Protein AF-A0A937WBX0-F1 (afdb_monomer_lite)

Structure (mmCIF, N/CA/C/O backbone):
data_AF-A0A937WBX0-F1
#
_entry.id   AF-A0A937WBX0-F1
#
loop_
_atom_site.group_PDB
_atom_site.id
_atom_site.type_symbol
_atom_site.label_atom_id
_atom_site.label_alt_id
_atom_site.label_comp_id
_atom_site.label_asym_id
_atom_site.label_entity_id
_atom_site.label_seq_id
_atom_site.pdbx_PDB_ins_code
_atom_site.Cartn_x
_atom_site.Cartn_y
_atom_site.Cartn_z
_atom_site.occupancy
_atom_site.B_iso_or_equiv
_atom_site.auth_seq_id
_atom_site.auth_comp_id
_atom_site.auth_asym_id
_atom_site.auth_atom_id
_atom_site.pdbx_PDB_model_num
ATOM 1 N N . MET A 1 1 ? 12.662 8.049 -14.387 1.00 54.25 1 MET A N 1
ATOM 2 C CA . MET A 1 1 ? 12.822 6.605 -14.133 1.00 54.25 1 MET A CA 1
ATOM 3 C C . MET A 1 1 ? 12.201 6.316 -12.774 1.00 54.25 1 MET A C 1
ATOM 5 O O . MET A 1 1 ? 12.681 6.870 -11.793 1.00 54.25 1 MET A O 1
ATOM 9 N N . HIS A 1 2 ? 11.090 5.575 -12.729 1.00 62.19 2 HIS A N 1
ATOM 10 C CA . HIS A 1 2 ? 10.506 5.083 -11.471 1.00 62.19 2 HIS A CA 1
ATOM 11 C C . HIS A 1 2 ? 11.378 3.940 -10.965 1.00 62.19 2 HIS A C 1
ATOM 13 O O . HIS A 1 2 ? 11.862 3.155 -11.780 1.00 62.19 2 HIS A O 1
ATOM 19 N N . LYS A 1 3 ? 11.654 3.901 -9.662 1.00 85.38 3 LYS A N 1
ATOM 20 C CA . LYS A 1 3 ? 12.625 2.951 -9.100 1.00 85.38 3 LYS A CA 1
ATOM 21 C C . LYS A 1 3 ? 11.980 1.667 -8.603 1.00 85.38 3 LYS A C 1
ATOM 23 O O . LYS A 1 3 ? 12.648 0.642 -8.617 1.00 85.38 3 LYS A O 1
ATOM 28 N N . ILE A 1 4 ? 10.717 1.723 -8.181 1.00 94.12 4 ILE A N 1
ATOM 29 C CA . ILE A 1 4 ? 9.977 0.534 -7.754 1.00 94.12 4 ILE A CA 1
ATOM 30 C C . ILE A 1 4 ? 8.954 0.140 -8.814 1.00 94.12 4 ILE A C 1
ATOM 32 O O . ILE A 1 4 ? 8.221 0.984 -9.340 1.00 94.12 4 ILE A O 1
ATOM 36 N N . ASP A 1 5 ? 8.919 -1.149 -9.125 1.00 95.69 5 ASP A N 1
ATOM 37 C CA . ASP A 1 5 ? 7.897 -1.737 -9.979 1.00 95.69 5 ASP A CA 1
ATOM 38 C C . ASP A 1 5 ? 6.593 -1.994 -9.207 1.00 95.69 5 ASP A C 1
ATOM 40 O O . ASP A 1 5 ? 6.497 -1.783 -7.993 1.00 95.69 5 ASP A O 1
ATOM 44 N N . ALA A 1 6 ? 5.567 -2.414 -9.946 1.00 95.75 6 ALA A N 1
ATOM 45 C CA . ALA A 1 6 ? 4.221 -2.609 -9.425 1.00 95.75 6 ALA A CA 1
ATOM 46 C C . ALA A 1 6 ? 4.177 -3.698 -8.339 1.00 95.75 6 ALA A C 1
ATOM 48 O O . ALA A 1 6 ? 3.555 -3.501 -7.298 1.00 95.75 6 ALA A O 1
ATOM 49 N N . ASN A 1 7 ? 4.896 -4.805 -8.552 1.00 96.06 7 ASN A N 1
ATOM 50 C CA . ASN A 1 7 ? 4.944 -5.943 -7.631 1.00 96.06 7 ASN A CA 1
ATOM 51 C C . ASN A 1 7 ? 5.625 -5.562 -6.311 1.00 96.06 7 ASN A C 1
ATOM 53 O O . ASN A 1 7 ? 5.142 -5.889 -5.230 1.00 96.06 7 ASN A O 1
ATOM 57 N N . THR A 1 8 ? 6.731 -4.822 -6.389 1.00 96.62 8 THR A N 1
ATOM 58 C CA . THR A 1 8 ? 7.442 -4.313 -5.213 1.00 96.62 8 THR A CA 1
ATOM 59 C C . THR A 1 8 ? 6.554 -3.356 -4.422 1.00 96.62 8 THR A C 1
ATOM 61 O O . THR A 1 8 ? 6.489 -3.444 -3.197 1.00 96.62 8 THR A O 1
ATOM 64 N N . ALA A 1 9 ? 5.836 -2.462 -5.107 1.00 96.88 9 ALA A N 1
ATOM 65 C CA . ALA A 1 9 ? 4.908 -1.543 -4.458 1.00 96.88 9 ALA A CA 1
ATOM 66 C C . ALA A 1 9 ? 3.738 -2.264 -3.774 1.00 96.88 9 ALA A C 1
ATOM 68 O O . ALA A 1 9 ? 3.370 -1.880 -2.665 1.00 96.88 9 ALA A O 1
ATOM 69 N N . GLN A 1 10 ? 3.204 -3.316 -4.399 1.00 96.69 10 GLN A N 1
ATOM 70 C CA . GLN A 1 10 ? 2.142 -4.143 -3.828 1.00 96.69 10 GLN A CA 1
ATOM 71 C C . GLN A 1 10 ? 2.615 -4.879 -2.568 1.00 96.69 10 GLN A C 1
ATOM 73 O O . GLN A 1 10 ? 1.980 -4.775 -1.525 1.00 96.69 10 GLN A O 1
ATOM 78 N N . ASN A 1 11 ? 3.800 -5.495 -2.602 1.00 96.44 11 ASN A N 1
ATOM 79 C CA . ASN A 1 11 ? 4.377 -6.163 -1.431 1.00 96.44 11 ASN A CA 1
ATOM 80 C C . ASN A 1 11 ? 4.618 -5.202 -0.254 1.00 96.44 11 ASN A C 1
ATOM 82 O O . ASN A 1 11 ? 4.344 -5.546 0.898 1.00 96.44 11 ASN A O 1
ATOM 86 N N . ILE A 1 12 ? 5.122 -3.992 -0.528 1.00 96.94 12 ILE A N 1
ATOM 87 C CA . ILE A 1 12 ? 5.290 -2.939 0.488 1.00 96.94 12 ILE A CA 1
ATOM 88 C C . ILE A 1 12 ? 3.937 -2.588 1.111 1.00 96.94 12 ILE A C 1
ATOM 90 O O . ILE A 1 12 ? 3.812 -2.490 2.333 1.00 96.94 12 ILE A O 1
ATOM 94 N N . ALA A 1 13 ? 2.930 -2.399 0.265 1.00 96.31 13 ALA A N 1
ATOM 95 C CA . ALA A 1 13 ? 1.590 -2.036 0.673 1.00 96.31 13 ALA A CA 1
ATOM 96 C C . ALA A 1 13 ? 0.900 -3.122 1.514 1.00 96.31 13 ALA A C 1
ATOM 98 O O . ALA A 1 13 ? 0.377 -2.812 2.583 1.00 96.31 13 ALA A O 1
ATOM 99 N N . ASP A 1 14 ? 0.946 -4.382 1.082 1.00 94.75 14 ASP A N 1
ATOM 100 C CA . ASP A 1 14 ? 0.378 -5.513 1.824 1.00 94.75 14 ASP A CA 1
ATOM 101 C C . ASP A 1 14 ? 1.064 -5.692 3.181 1.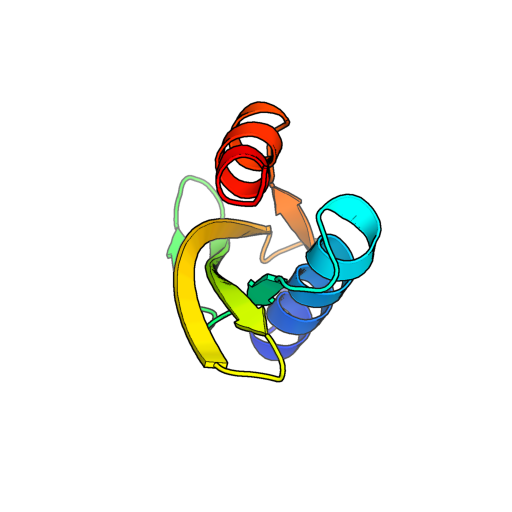00 94.75 14 ASP A C 1
ATOM 103 O O . ASP A 1 14 ? 0.397 -5.856 4.203 1.00 94.75 14 ASP A O 1
ATOM 107 N N . THR A 1 15 ? 2.396 -5.569 3.218 1.00 94.69 15 THR A N 1
ATOM 108 C CA . THR A 1 15 ? 3.169 -5.635 4.468 1.00 94.69 15 THR A CA 1
ATOM 109 C C . THR A 1 15 ? 2.761 -4.521 5.432 1.00 94.69 15 THR A C 1
ATOM 111 O O . THR A 1 15 ? 2.585 -4.761 6.626 1.00 94.69 15 THR A O 1
ATOM 114 N N . PHE A 1 16 ? 2.581 -3.298 4.926 1.00 94.50 16 PHE A N 1
ATOM 115 C CA . PHE A 1 16 ? 2.112 -2.175 5.732 1.00 94.50 16 PHE A CA 1
ATOM 116 C C . PHE A 1 16 ? 0.704 -2.422 6.286 1.00 94.50 16 PHE A C 1
ATOM 118 O O . PHE A 1 16 ? 0.484 -2.232 7.479 1.00 94.50 16 PHE A O 1
ATOM 125 N N . LEU A 1 17 ? -0.242 -2.876 5.457 1.00 92.69 17 LEU A N 1
ATOM 126 C CA . LEU A 1 17 ? -1.607 -3.163 5.907 1.00 92.69 17 LEU A CA 1
ATOM 127 C C . LEU A 1 17 ? -1.624 -4.239 6.999 1.00 92.69 17 LEU A C 1
ATOM 129 O O . LEU A 1 17 ? -2.260 -4.033 8.034 1.00 92.69 17 LEU A O 1
ATOM 133 N N . ALA A 1 18 ? -0.883 -5.332 6.804 1.00 90.25 18 ALA A N 1
ATOM 134 C CA . ALA A 1 18 ? -0.812 -6.436 7.754 1.00 90.25 18 ALA A CA 1
ATOM 135 C C . ALA A 1 18 ? -0.210 -6.025 9.109 1.00 90.25 18 ALA A C 1
ATOM 137 O O . ALA A 1 18 ? -0.725 -6.437 10.149 1.00 90.25 18 ALA A O 1
ATOM 138 N N . ASN A 1 19 ? 0.846 -5.204 9.103 1.00 89.25 19 ASN A N 1
ATOM 139 C CA . ASN A 1 19 ? 1.559 -4.807 10.321 1.00 89.25 19 ASN A CA 1
ATOM 140 C C . ASN A 1 19 ? 0.904 -3.625 11.047 1.00 89.25 19 ASN A C 1
ATOM 142 O O . ASN A 1 19 ? 0.887 -3.590 12.275 1.00 89.25 19 ASN A O 1
ATOM 146 N N . GLU A 1 20 ? 0.376 -2.652 10.302 1.00 86.19 20 GLU A N 1
ATOM 147 C CA . GLU A 1 20 ? 0.002 -1.347 10.855 1.00 86.19 20 GLU A CA 1
ATOM 148 C C . GLU A 1 20 ? -1.506 -1.103 10.901 1.00 86.19 20 GLU A C 1
ATOM 150 O O . GLU A 1 20 ? -1.940 -0.178 11.591 1.00 86.19 20 GLU A O 1
ATOM 155 N N . VAL A 1 21 ? -2.326 -1.864 10.167 1.00 83.75 21 VAL A N 1
ATOM 156 C CA . VAL A 1 21 ? -3.766 -1.576 10.032 1.00 83.75 21 VAL A CA 1
ATOM 157 C C . VAL A 1 21 ? -4.633 -2.759 10.455 1.00 83.75 21 VAL A C 1
ATOM 159 O O . VAL A 1 21 ? -5.474 -2.598 11.338 1.00 83.75 21 VAL A O 1
ATOM 162 N N . GLY A 1 22 ? -4.441 -3.932 9.855 1.00 82.88 22 GLY A N 1
ATOM 163 C CA . GLY A 1 22 ? -5.199 -5.137 10.173 1.00 82.88 22 GLY A CA 1
ATOM 164 C C . GLY A 1 22 ? -4.953 -6.278 9.186 1.00 82.88 22 GLY A C 1
ATOM 165 O O . GLY A 1 22 ? -4.832 -6.068 7.983 1.00 82.88 22 GLY A O 1
ATOM 166 N N . ASN A 1 23 ? -4.949 -7.508 9.695 1.00 80.38 23 ASN A N 1
ATOM 167 C CA . ASN A 1 23 ? -4.640 -8.731 8.942 1.00 80.38 23 ASN A CA 1
ATOM 168 C C . ASN A 1 23 ? -5.754 -9.216 7.990 1.00 80.38 23 ASN A C 1
ATOM 170 O O . ASN A 1 23 ? -5.563 -10.203 7.286 1.00 80.38 23 ASN A O 1
ATOM 174 N N . LEU A 1 24 ? -6.913 -8.554 7.980 1.00 85.75 24 LEU A N 1
ATOM 175 C CA . LEU A 1 24 ? -8.022 -8.830 7.054 1.00 85.75 24 LEU A CA 1
ATOM 176 C C . LEU A 1 24 ? -7.979 -7.949 5.794 1.00 85.75 24 LEU A C 1
ATOM 178 O O . LEU A 1 24 ? -8.890 -7.996 4.965 1.00 85.75 24 LEU A O 1
ATOM 182 N N . LEU A 1 25 ? -6.949 -7.113 5.674 1.00 90.75 25 LEU A N 1
ATOM 183 C CA . LEU A 1 25 ? -6.785 -6.163 4.586 1.00 90.75 25 LEU A CA 1
ATOM 184 C C . LEU A 1 25 ? -5.704 -6.632 3.621 1.00 90.75 25 LEU A C 1
ATOM 186 O O . LEU A 1 25 ? -4.656 -7.119 4.035 1.00 90.75 25 LEU A O 1
ATOM 190 N N . MET A 1 26 ? -5.957 -6.426 2.336 1.00 92.38 26 MET A N 1
ATOM 191 C CA . MET A 1 26 ? -5.010 -6.677 1.253 1.00 92.38 26 MET A CA 1
ATOM 192 C C . MET A 1 26 ? -5.140 -5.587 0.196 1.00 92.38 26 MET A C 1
ATOM 194 O O . MET A 1 26 ? -6.147 -4.878 0.141 1.00 92.38 26 MET A O 1
ATOM 198 N N . THR A 1 27 ? -4.143 -5.444 -0.662 1.00 95.38 27 THR A N 1
ATOM 199 C CA . THR A 1 27 ? -4.221 -4.540 -1.805 1.00 95.38 27 THR A CA 1
ATOM 200 C C . THR A 1 27 ? -4.764 -5.218 -3.052 1.00 95.38 27 THR A C 1
ATOM 202 O O . THR A 1 27 ? -4.447 -6.364 -3.361 1.00 95.38 27 THR A O 1
ATOM 205 N N . GLY A 1 28 ? -5.590 -4.487 -3.800 1.00 94.94 28 GLY A N 1
ATOM 206 C CA . GLY A 1 28 ? -5.908 -4.840 -5.180 1.00 94.94 28 GLY A CA 1
ATOM 207 C C . GLY A 1 28 ? -4.843 -4.341 -6.156 1.00 94.94 28 GLY A C 1
ATOM 208 O O . GLY A 1 28 ? -3.756 -3.921 -5.763 1.00 94.94 28 GLY A O 1
ATOM 209 N N . GLU A 1 29 ? -5.166 -4.368 -7.449 1.00 95.19 29 GLU A N 1
ATOM 210 C CA . GLU A 1 29 ? -4.171 -4.143 -8.499 1.00 95.19 29 GLU A CA 1
ATOM 211 C C . GLU A 1 29 ? -3.500 -2.754 -8.435 1.00 95.19 29 GLU A C 1
ATOM 213 O O . GLU A 1 29 ? -4.190 -1.725 -8.386 1.00 95.19 29 GLU A O 1
ATOM 218 N N . PRO A 1 30 ? -2.157 -2.699 -8.505 1.00 96.75 30 PRO A N 1
ATOM 219 C CA . PRO A 1 30 ? -1.410 -1.451 -8.524 1.00 96.75 30 PRO A CA 1
ATOM 220 C C . PRO A 1 30 ? -1.575 -0.700 -9.847 1.00 96.75 30 PRO A C 1
ATOM 222 O O . PRO A 1 30 ? -1.271 -1.201 -10.929 1.00 96.75 30 PRO A O 1
ATOM 225 N N . LYS A 1 31 ? -1.984 0.569 -9.756 1.00 96.88 31 LYS A N 1
ATOM 226 C CA . LYS A 1 31 ? -2.069 1.495 -10.894 1.00 96.88 31 LYS A CA 1
ATOM 227 C C . LYS A 1 31 ? -1.119 2.666 -10.700 1.00 96.88 31 LYS A C 1
ATOM 229 O O . LYS A 1 31 ? -1.165 3.345 -9.674 1.00 96.88 31 LYS A O 1
ATOM 234 N N . LEU A 1 32 ? -0.273 2.933 -11.693 1.00 95.94 32 LEU A N 1
ATOM 235 C CA . LEU A 1 32 ? 0.630 4.080 -11.652 1.00 95.94 32 LEU A CA 1
ATOM 236 C C . LEU A 1 32 ? -0.156 5.370 -11.926 1.00 95.94 32 LEU A C 1
ATOM 238 O O . LEU A 1 32 ? -0.763 5.525 -12.984 1.00 95.94 32 LEU A O 1
ATOM 242 N N . THR A 1 33 ? -0.131 6.309 -10.984 1.00 95.19 33 THR A N 1
ATOM 243 C CA . THR A 1 33 ? -0.788 7.616 -11.101 1.00 95.19 33 THR A CA 1
ATOM 244 C C . THR A 1 33 ? 0.213 8.751 -10.900 1.00 95.19 33 THR A C 1
ATOM 246 O O . THR A 1 33 ? 1.240 8.590 -10.239 1.00 95.19 33 THR A O 1
ATOM 249 N N . LYS A 1 34 ? -0.071 9.920 -11.489 1.00 93.25 34 LYS A N 1
ATOM 250 C CA . LYS A 1 34 ? 0.756 11.128 -11.362 1.00 93.25 34 LYS A CA 1
ATOM 251 C C . LYS A 1 34 ? -0.023 12.214 -10.622 1.00 93.25 34 LYS A C 1
ATOM 253 O O . LYS A 1 34 ? -1.012 12.724 -11.140 1.00 93.25 34 LYS A O 1
ATOM 258 N N . LYS A 1 35 ? 0.438 12.583 -9.425 1.00 83.69 35 LYS A N 1
ATOM 259 C CA . LYS A 1 35 ? -0.129 13.641 -8.568 1.00 83.69 35 LYS A CA 1
ATOM 260 C C . LYS A 1 35 ? 1.003 14.483 -7.973 1.00 83.69 35 LYS A C 1
ATOM 262 O O . LYS A 1 35 ? 1.357 14.330 -6.811 1.00 83.69 35 LYS A O 1
ATOM 267 N N . GLY A 1 36 ? 1.653 15.306 -8.795 1.00 87.00 36 GLY A N 1
ATOM 268 C CA . GLY A 1 36 ? 2.891 16.014 -8.422 1.00 87.00 36 GLY A CA 1
ATOM 269 C C . GLY A 1 36 ? 4.126 15.100 -8.402 1.00 87.00 36 GLY A C 1
ATOM 270 O O . GLY A 1 36 ? 5.129 15.429 -9.027 1.00 87.00 36 GLY A O 1
ATOM 271 N N . ASN A 1 37 ? 4.015 13.914 -7.799 1.00 90.56 37 ASN A N 1
ATOM 272 C CA . ASN A 1 37 ? 4.949 12.794 -7.934 1.00 90.56 37 ASN A CA 1
ATOM 273 C C . ASN A 1 37 ? 4.233 11.557 -8.526 1.00 90.56 37 ASN A C 1
ATOM 275 O O . ASN A 1 37 ? 3.014 11.567 -8.726 1.00 90.56 37 ASN A O 1
ATOM 279 N N . PHE A 1 38 ? 4.989 10.513 -8.861 1.00 95.00 38 PHE A N 1
ATOM 280 C CA . PHE A 1 38 ? 4.459 9.232 -9.314 1.00 95.00 38 PHE A CA 1
ATOM 281 C C . PHE A 1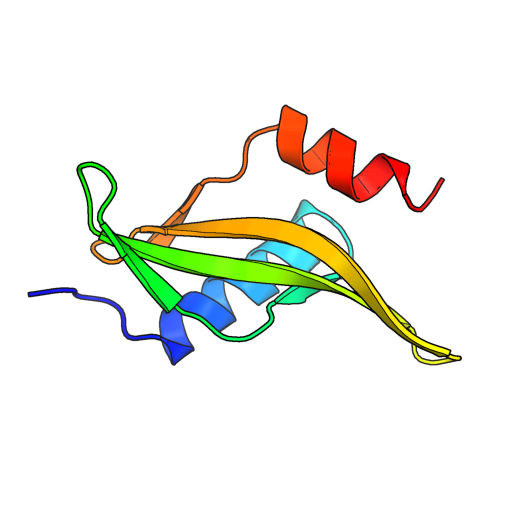 38 ? 4.187 8.305 -8.135 1.00 95.00 38 PHE A C 1
ATOM 283 O O . PHE A 1 38 ? 5.040 8.128 -7.265 1.00 95.00 38 PHE A O 1
ATOM 290 N N . TYR A 1 39 ? 3.007 7.693 -8.144 1.00 96.19 39 TYR A N 1
ATOM 291 C CA . TYR A 1 39 ? 2.530 6.825 -7.078 1.00 96.19 39 TYR A CA 1
ATOM 292 C C . TYR A 1 39 ? 1.934 5.548 -7.643 1.00 96.19 39 TYR A C 1
ATOM 294 O O . TYR A 1 39 ? 1.122 5.589 -8.566 1.00 96.19 39 TYR A O 1
ATOM 302 N N . TRP A 1 40 ? 2.257 4.424 -7.021 1.00 97.31 40 TRP A N 1
ATOM 303 C CA . TRP A 1 40 ? 1.453 3.219 -7.131 1.00 97.31 40 TRP A CA 1
ATOM 304 C C . TRP A 1 40 ? 0.223 3.384 -6.249 1.00 97.31 40 TRP A C 1
ATOM 306 O O . TRP A 1 40 ? 0.323 3.604 -5.046 1.00 97.31 40 TRP A O 1
ATOM 316 N N . THR A 1 41 ? -0.943 3.374 -6.879 1.00 96.69 41 THR A N 1
ATOM 317 C CA . THR A 1 41 ? -2.245 3.538 -6.237 1.00 96.69 41 THR A CA 1
ATOM 318 C C . THR A 1 41 ? -2.959 2.204 -6.254 1.00 96.69 41 THR A C 1
ATOM 320 O O . THR A 1 41 ? -3.133 1.631 -7.328 1.00 96.69 41 THR A O 1
ATOM 323 N N . MET A 1 42 ? -3.355 1.723 -5.082 1.00 96.62 42 MET A N 1
ATOM 324 C CA . MET A 1 42 ? -3.979 0.414 -4.906 1.00 96.62 42 MET A CA 1
ATOM 325 C C . MET A 1 42 ? -5.262 0.562 -4.090 1.00 96.62 42 MET A C 1
ATOM 327 O O . MET A 1 42 ? -5.241 1.259 -3.072 1.00 96.62 42 MET A O 1
ATOM 331 N N . PRO A 1 43 ? -6.375 -0.066 -4.497 1.00 96.12 43 PRO A N 1
ATOM 332 C CA . PRO A 1 43 ? -7.536 -0.175 -3.627 1.00 96.12 43 PRO A CA 1
ATOM 333 C C . PRO A 1 43 ? -7.190 -1.073 -2.432 1.00 96.12 43 PRO A C 1
ATOM 335 O O . PRO A 1 43 ? -6.485 -2.072 -2.577 1.00 96.12 43 PRO A O 1
ATOM 338 N N . ILE A 1 44 ? -7.682 -0.714 -1.251 1.00 94.81 44 ILE A N 1
ATOM 339 C CA . ILE A 1 44 ? -7.614 -1.538 -0.045 1.00 94.81 44 ILE A CA 1
ATOM 340 C C . ILE A 1 44 ? -8.861 -2.406 -0.039 1.00 94.81 44 ILE A C 1
ATOM 342 O O . ILE A 1 44 ? -9.986 -1.902 -0.020 1.00 94.81 44 ILE A O 1
ATOM 346 N N . LEU A 1 45 ? -8.647 -3.709 -0.054 1.00 93.88 45 LEU A N 1
ATOM 347 C CA . LEU A 1 45 ? -9.671 -4.730 -0.103 1.00 93.88 45 LEU A CA 1
ATOM 348 C C . LEU A 1 45 ? -9.811 -5.373 1.273 1.00 93.88 45 LEU A C 1
ATOM 350 O O . LEU A 1 45 ? -8.823 -5.769 1.890 1.00 93.88 45 LEU A O 1
ATOM 354 N N . LEU A 1 46 ? -11.049 -5.500 1.733 1.00 91.06 46 LEU A N 1
ATOM 355 C CA . LEU A 1 46 ? -11.394 -6.293 2.901 1.00 91.06 46 LEU A CA 1
ATOM 356 C C . LEU A 1 46 ? -11.760 -7.701 2.454 1.00 91.06 46 LEU A C 1
ATOM 358 O O . LEU A 1 46 ? -12.647 -7.874 1.617 1.00 91.06 46 LEU A O 1
ATOM 362 N N . GLY A 1 47 ? -11.168 -8.708 3.085 1.00 87.50 47 GLY A N 1
ATOM 363 C CA . GLY A 1 47 ? -11.628 -10.080 2.944 1.00 87.50 47 GLY A CA 1
ATOM 364 C C . GLY A 1 47 ? -11.443 -10.894 4.213 1.00 87.50 47 GLY A C 1
ATOM 365 O O . GLY A 1 47 ? -10.701 -10.524 5.117 1.00 87.50 47 GLY A O 1
ATOM 366 N N . ASN A 1 48 ? -12.135 -12.026 4.293 1.00 82.12 48 ASN A N 1
ATOM 367 C CA . ASN A 1 48 ? -11.886 -13.017 5.333 1.00 82.12 48 ASN A CA 1
ATOM 368 C C . ASN A 1 48 ? -12.030 -14.439 4.781 1.00 82.12 48 ASN A C 1
ATOM 370 O O . ASN A 1 48 ? -12.612 -14.661 3.720 1.00 82.12 48 ASN A O 1
ATOM 374 N N . ALA A 1 49 ? -11.523 -15.421 5.526 1.00 79.00 49 ALA A N 1
ATOM 375 C CA . ALA A 1 49 ? -11.543 -16.822 5.106 1.00 79.00 49 ALA A CA 1
ATOM 376 C C . ALA A 1 49 ? -12.961 -17.407 4.954 1.00 79.00 49 ALA A C 1
ATOM 378 O O . ALA A 1 49 ? -13.139 -18.408 4.268 1.00 79.00 49 ALA A O 1
ATOM 379 N N . ARG A 1 50 ? -13.972 -16.805 5.594 1.00 82.69 50 ARG A N 1
ATOM 380 C CA . ARG A 1 50 ? -15.352 -17.306 5.585 1.00 82.69 50 ARG A CA 1
ATOM 381 C C . ARG A 1 50 ? -16.129 -16.865 4.345 1.00 82.69 50 ARG A C 1
ATOM 383 O O . ARG A 1 50 ? -16.900 -17.650 3.808 1.00 82.69 50 ARG A O 1
ATOM 390 N N . SER A 1 51 ? -15.953 -15.615 3.935 1.00 80.44 51 SER A N 1
ATOM 391 C CA . SER A 1 51 ? -16.775 -14.948 2.922 1.00 80.44 51 SER A CA 1
ATOM 392 C C . SER A 1 51 ? -15.982 -14.529 1.683 1.00 80.44 51 SER A C 1
ATOM 394 O O . SER A 1 51 ? -16.575 -14.050 0.722 1.00 80.44 51 SER A O 1
ATOM 396 N N . GLY A 1 52 ? -14.656 -14.697 1.686 1.00 84.88 52 GLY A N 1
ATOM 397 C CA . GLY A 1 52 ? -13.790 -14.212 0.618 1.00 84.88 52 GLY A CA 1
ATOM 398 C C . GLY A 1 52 ? -13.688 -12.687 0.630 1.00 84.88 52 GLY A C 1
ATOM 399 O O . GLY A 1 52 ? -13.600 -12.073 1.695 1.00 84.88 52 GLY A O 1
ATOM 400 N N . LEU A 1 53 ? -13.677 -12.079 -0.557 1.00 88.31 53 LEU A N 1
ATOM 401 C CA . LEU A 1 53 ? -13.640 -10.628 -0.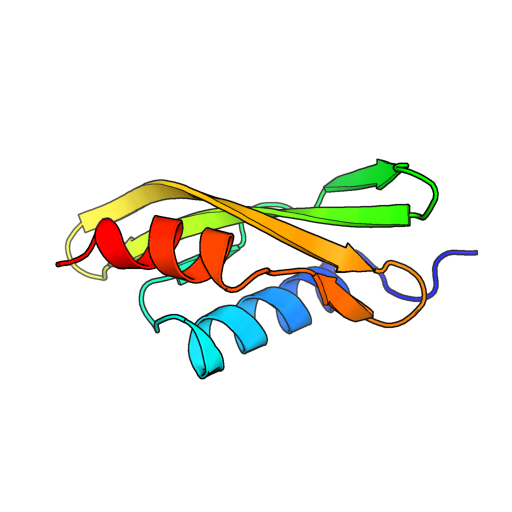729 1.00 88.31 53 LEU A CA 1
ATOM 402 C C . LEU A 1 53 ? -14.985 -10.006 -0.320 1.00 88.31 53 LEU A C 1
ATOM 404 O O . LEU A 1 53 ? -16.021 -10.320 -0.899 1.00 88.31 53 LEU A O 1
ATOM 408 N N . LEU A 1 54 ? -14.953 -9.098 0.653 1.00 87.31 54 LEU A N 1
ATOM 409 C CA . LEU A 1 54 ? -16.123 -8.371 1.150 1.00 87.31 54 LEU A CA 1
ATOM 410 C C . LEU A 1 54 ? -16.315 -7.017 0.454 1.00 87.31 54 LEU A C 1
ATOM 412 O O . LEU A 1 54 ? -17.445 -6.549 0.346 1.00 87.31 54 LEU A O 1
ATOM 416 N N . GLY A 1 55 ? -15.236 -6.393 -0.029 1.00 90.38 55 GLY A N 1
ATOM 417 C CA . GLY A 1 55 ? -15.316 -5.162 -0.818 1.00 90.38 55 GLY A CA 1
ATOM 418 C C . GLY A 1 55 ? -14.092 -4.257 -0.702 1.00 90.38 55 GLY A C 1
ATOM 419 O O . GLY A 1 55 ? -13.130 -4.564 0.000 1.00 90.38 55 GLY A O 1
ATOM 420 N N . GLU A 1 56 ? -14.147 -3.125 -1.401 1.00 93.62 56 GLU A N 1
ATOM 421 C CA . GLU A 1 56 ? -13.159 -2.048 -1.310 1.00 93.62 56 GLU A CA 1
ATOM 422 C C . GLU A 1 56 ? -13.505 -1.108 -0.148 1.00 93.62 56 GLU A C 1
ATOM 424 O O . GLU A 1 56 ? -14.635 -0.634 -0.028 1.00 93.62 56 GLU A O 1
ATOM 429 N N . VAL A 1 57 ? -12.521 -0.825 0.703 1.00 91.75 57 VAL A N 1
ATOM 430 C CA . VAL A 1 57 ? -12.690 -0.022 1.926 1.00 91.75 57 VAL A CA 1
ATOM 431 C C . VAL A 1 57 ? -11.862 1.264 1.925 1.00 91.75 57 VAL A C 1
ATOM 433 O O . VAL A 1 57 ? -12.059 2.143 2.767 1.00 91.75 57 VAL A O 1
ATOM 436 N N . GLY A 1 58 ? -10.947 1.416 0.968 1.00 92.00 58 GLY A N 1
ATOM 437 C CA . GLY A 1 58 ? -10.089 2.587 0.871 1.00 92.00 58 GLY A CA 1
ATOM 438 C C . GLY A 1 58 ? -9.102 2.507 -0.282 1.00 92.00 58 GLY A C 1
ATOM 439 O O . GLY A 1 58 ? -9.170 1.613 -1.116 1.00 92.00 58 GLY A O 1
ATOM 440 N N . ILE A 1 59 ? -8.168 3.453 -0.308 1.00 93.75 59 ILE A N 1
ATOM 441 C CA . ILE A 1 59 ? -7.082 3.518 -1.284 1.00 93.75 59 ILE A CA 1
ATOM 442 C C . ILE A 1 59 ? -5.780 3.722 -0.513 1.00 93.75 59 ILE A C 1
ATOM 444 O O . ILE A 1 59 ? -5.748 4.450 0.478 1.00 93.75 59 ILE A O 1
ATOM 448 N N . LEU A 1 60 ? -4.716 3.084 -0.987 1.00 94.56 60 LEU A N 1
ATOM 449 C CA . LEU A 1 60 ? -3.361 3.227 -0.487 1.00 94.56 60 LEU A CA 1
ATOM 450 C C . LEU A 1 60 ? -2.449 3.747 -1.598 1.00 94.56 60 LEU A C 1
ATOM 452 O O . LEU A 1 60 ? -2.5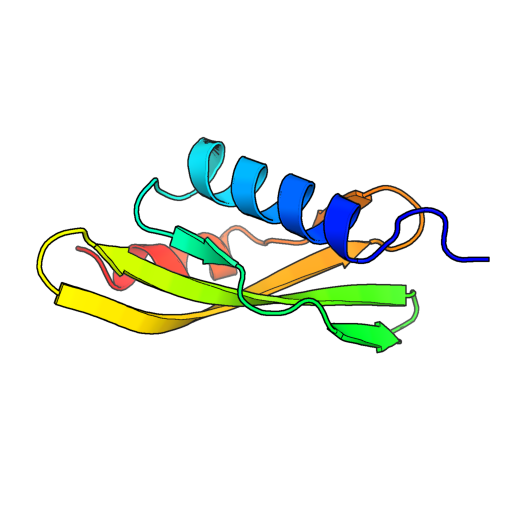71 3.358 -2.764 1.00 94.56 60 LEU A O 1
ATOM 456 N N . HIS A 1 61 ? -1.510 4.611 -1.225 1.00 96.44 61 HIS A N 1
ATOM 457 C CA . HIS A 1 61 ? -0.521 5.164 -2.139 1.00 96.44 61 HIS A CA 1
ATOM 458 C C . HIS A 1 61 ? 0.893 4.773 -1.705 1.00 96.44 61 HIS A C 1
ATOM 460 O O . HIS A 1 61 ? 1.250 4.913 -0.537 1.00 96.44 61 HIS A O 1
ATOM 466 N N . VAL A 1 62 ? 1.716 4.338 -2.657 1.00 96.62 62 VAL A N 1
ATOM 467 C CA . VAL A 1 62 ? 3.147 4.074 -2.462 1.00 96.62 62 VAL A CA 1
ATOM 468 C C . VAL A 1 62 ? 3.942 4.921 -3.448 1.00 96.62 62 VAL A C 1
ATOM 470 O O . VAL A 1 62 ? 3.684 4.899 -4.650 1.00 96.62 62 VAL A O 1
ATOM 473 N N . ASP A 1 63 ? 4.897 5.702 -2.953 1.00 95.62 63 ASP A N 1
ATOM 474 C CA . ASP A 1 63 ? 5.748 6.566 -3.776 1.00 95.62 63 ASP A CA 1
ATOM 475 C C . ASP A 1 63 ? 6.645 5.738 -4.708 1.00 95.62 63 ASP A C 1
ATOM 477 O O . ASP A 1 63 ? 7.482 4.953 -4.255 1.00 95.62 63 ASP A O 1
ATOM 481 N N . ALA A 1 64 ? 6.504 5.944 -6.021 1.00 96.06 64 ALA A N 1
ATOM 482 C CA . ALA A 1 64 ? 7.178 5.154 -7.053 1.00 96.06 64 ALA A CA 1
ATOM 483 C C . ALA A 1 64 ? 8.707 5.373 -7.123 1.00 96.06 64 ALA A C 1
ATOM 485 O O . ALA A 1 64 ? 9.406 4.690 -7.880 1.00 96.06 64 ALA A O 1
ATOM 486 N N . ASN A 1 65 ? 9.253 6.324 -6.357 1.00 94.19 65 ASN A N 1
ATOM 487 C CA . ASN A 1 65 ? 10.688 6.602 -6.316 1.00 94.19 65 ASN A CA 1
ATOM 488 C C . ASN A 1 65 ? 11.384 6.014 -5.086 1.00 94.19 65 ASN A C 1
ATOM 490 O O . ASN A 1 65 ? 12.582 5.737 -5.161 1.00 94.19 65 ASN A O 1
ATOM 494 N N . ASN A 1 66 ? 10.682 5.879 -3.957 1.00 93.75 66 ASN A N 1
ATOM 495 C CA . ASN A 1 66 ? 11.305 5.536 -2.673 1.00 93.75 66 ASN A CA 1
ATOM 496 C C . ASN A 1 66 ? 10.535 4.502 -1.833 1.00 93.75 66 ASN A C 1
ATOM 498 O O . ASN A 1 66 ? 11.027 4.130 -0.772 1.00 93.75 66 ASN A O 1
ATOM 502 N N . GLY A 1 67 ? 9.358 4.045 -2.270 1.00 94.56 67 GLY A N 1
ATOM 503 C CA . GLY A 1 67 ? 8.580 3.031 -1.554 1.00 94.56 67 GLY A CA 1
ATOM 504 C C . GLY A 1 67 ? 7.887 3.523 -0.288 1.00 94.56 67 GLY A C 1
ATOM 505 O O . GLY A 1 67 ? 7.340 2.712 0.451 1.00 94.56 67 GLY A O 1
ATOM 506 N N . ARG A 1 68 ? 7.875 4.831 -0.007 1.00 95.12 68 ARG A N 1
ATOM 507 C CA . ARG A 1 68 ? 7.149 5.362 1.150 1.00 95.12 68 ARG A CA 1
ATOM 508 C C . ARG A 1 68 ? 5.650 5.187 0.957 1.00 95.12 68 ARG A C 1
ATOM 510 O O . ARG A 1 68 ? 5.093 5.616 -0.054 1.00 95.12 68 ARG A O 1
ATOM 517 N N . VAL A 1 69 ? 5.013 4.604 1.965 1.00 95.12 69 VAL A N 1
ATOM 518 C CA . VAL A 1 69 ? 3.560 4.505 2.053 1.00 95.12 69 VAL A CA 1
ATOM 519 C C . VAL A 1 69 ? 2.999 5.853 2.495 1.00 95.12 69 VAL A C 1
ATOM 521 O O . VAL A 1 69 ? 3.427 6.427 3.496 1.00 95.12 69 VAL A O 1
ATOM 524 N N . LEU A 1 70 ? 2.037 6.363 1.738 1.00 92.06 70 LEU A N 1
ATOM 525 C C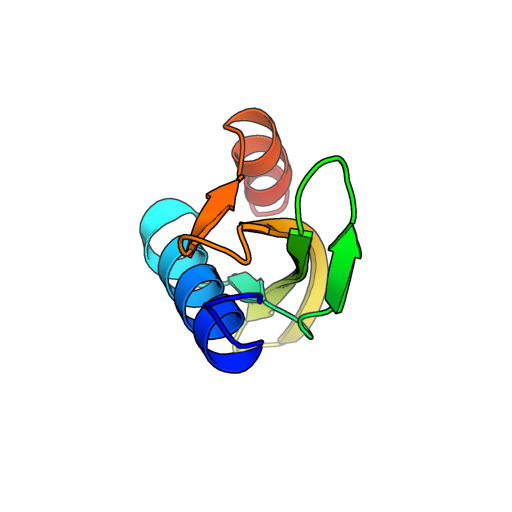A . LEU A 1 70 ? 1.244 7.534 2.078 1.00 92.06 70 LEU A CA 1
ATOM 526 C C . LEU A 1 70 ? -0.124 7.049 2.541 1.00 92.06 70 LEU A C 1
ATOM 528 O O . LEU A 1 70 ? -0.998 6.740 1.731 1.00 92.06 70 LEU A O 1
ATOM 532 N N . PHE A 1 71 ? -0.265 6.964 3.860 1.00 89.19 71 PHE A N 1
ATOM 533 C CA . PHE A 1 71 ? -1.500 6.582 4.525 1.00 89.19 71 PHE A CA 1
ATOM 534 C C . PHE A 1 71 ? -1.640 7.394 5.808 1.00 89.19 71 PHE A C 1
ATOM 536 O O . PHE A 1 71 ? -0.870 7.243 6.757 1.00 89.19 71 PHE A O 1
ATOM 543 N N . SER A 1 72 ? -2.581 8.327 5.810 1.00 86.56 72 SER A N 1
ATOM 544 C CA . SER A 1 72 ? -2.829 9.222 6.934 1.00 86.56 72 SER A CA 1
ATOM 545 C C . SER A 1 72 ? -3.567 8.512 8.071 1.00 86.56 72 SER A C 1
ATOM 547 O O . SER A 1 72 ? -4.303 7.548 7.860 1.00 86.56 72 SER A O 1
ATOM 549 N N . LEU A 1 73 ? -3.447 9.047 9.291 1.00 83.06 73 LEU A N 1
ATOM 550 C CA . LEU A 1 73 ? -4.234 8.577 10.440 1.00 83.06 73 LEU A CA 1
ATOM 551 C C . LEU A 1 73 ? -5.743 8.623 10.158 1.00 83.06 73 LEU A C 1
ATOM 553 O O . LEU A 1 73 ? -6.467 7.706 10.527 1.00 83.06 73 LEU A O 1
ATOM 557 N N . LYS A 1 74 ? -6.207 9.642 9.427 1.00 84.38 74 LYS A N 1
ATOM 558 C CA . LYS A 1 74 ? -7.611 9.772 9.020 1.00 84.38 74 LYS A CA 1
ATOM 559 C C . LYS A 1 74 ? -8.055 8.640 8.088 1.00 84.38 74 LYS A C 1
ATOM 561 O O . LYS A 1 74 ? -9.176 8.152 8.203 1.00 84.38 74 LYS A O 1
ATOM 566 N N . GLU A 1 75 ? -7.199 8.229 7.154 1.00 84.81 75 GLU A N 1
ATOM 567 C CA . GLU A 1 75 ? -7.47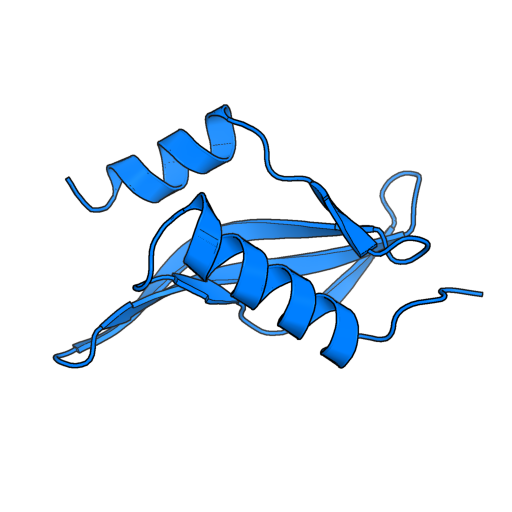4 7.083 6.280 1.00 84.81 75 GLU A CA 1
ATOM 568 C C . GLU A 1 75 ? -7.466 5.775 7.071 1.00 84.81 75 GLU A C 1
ATOM 570 O O . GLU A 1 75 ? -8.369 4.960 6.889 1.00 84.81 75 GLU A O 1
ATOM 575 N N . LYS A 1 76 ? -6.530 5.621 8.018 1.00 83.94 76 LYS A N 1
ATOM 576 C CA . LYS A 1 76 ? -6.497 4.480 8.940 1.00 83.94 76 LYS A CA 1
ATOM 577 C C . LYS A 1 76 ? -7.792 4.364 9.739 1.00 83.94 76 LYS A C 1
ATOM 579 O O . LYS A 1 76 ? -8.408 3.307 9.714 1.00 83.94 76 LYS A O 1
ATOM 584 N N . GLU A 1 77 ? -8.248 5.445 10.366 1.00 84.62 77 GLU A N 1
ATOM 585 C CA . GLU A 1 77 ? -9.520 5.474 11.100 1.00 84.62 77 GLU A CA 1
ATOM 586 C C . GLU A 1 77 ? -10.728 5.163 10.211 1.00 84.62 77 GLU A C 1
ATOM 588 O O . GLU A 1 77 ? -11.650 4.472 10.639 1.00 84.62 77 GLU A O 1
ATOM 593 N N . LYS A 1 78 ? -10.748 5.672 8.973 1.00 83.62 78 LYS A N 1
ATOM 594 C CA . LYS A 1 78 ? -11.837 5.396 8.027 1.00 83.62 78 LYS A CA 1
ATOM 595 C C . LYS A 1 78 ? -11.909 3.909 7.683 1.00 83.62 78 LYS A C 1
ATOM 597 O O . LYS A 1 78 ? -13.005 3.361 7.639 1.00 83.62 78 LYS A O 1
ATOM 602 N N . VAL A 1 79 ? -10.760 3.284 7.435 1.00 82.12 79 VAL A N 1
ATOM 603 C CA . VAL A 1 79 ? -10.684 1.862 7.091 1.00 82.12 79 VAL A CA 1
ATOM 604 C C . VAL A 1 79 ? -11.038 0.994 8.299 1.00 82.12 79 VAL A C 1
ATOM 606 O O . VAL A 1 79 ? -11.824 0.066 8.156 1.00 82.12 79 VAL A O 1
ATOM 609 N N . THR A 1 80 ? -10.539 1.307 9.497 1.00 79.81 80 THR A N 1
ATOM 610 C CA . THR A 1 80 ? -10.768 0.467 10.686 1.00 79.81 80 THR A CA 1
ATOM 611 C C . THR A 1 80 ? -12.180 0.574 11.262 1.00 79.81 80 THR A C 1
ATOM 613 O O . THR A 1 80 ? -12.676 -0.412 11.803 1.00 79.81 80 THR A O 1
ATOM 616 N N . LYS A 1 81 ? -12.871 1.712 11.100 1.00 75.50 81 LYS A N 1
ATOM 617 C CA . LYS A 1 81 ? -14.283 1.883 11.509 1.00 75.50 81 LYS A CA 1
ATOM 618 C C . LYS A 1 81 ? -15.274 0.973 10.779 1.00 75.50 81 LYS A C 1
ATOM 620 O O . LYS A 1 81 ? -16.434 0.931 11.158 1.00 75.50 81 LYS A O 1
ATOM 625 N N . LEU A 1 82 ? -14.859 0.281 9.721 1.00 64.12 82 LEU A N 1
ATOM 626 C CA . LEU A 1 82 ? -15.718 -0.670 9.011 1.00 64.12 82 LEU A CA 1
ATOM 627 C C . LEU A 1 82 ? -15.724 -2.065 9.657 1.00 64.12 82 LEU A C 1
ATOM 629 O O . LEU A 1 82 ? -16.492 -2.922 9.223 1.00 64.12 82 LEU A O 1
ATOM 633 N N . PHE A 1 83 ? -14.881 -2.305 10.670 1.00 62.31 83 PHE A N 1
ATOM 634 C CA . PHE A 1 83 ? -14.706 -3.620 11.307 1.00 62.31 83 PHE A CA 1
ATOM 635 C C . PHE A 1 83 ? -15.118 -3.665 12.787 1.00 62.31 83 PHE A C 1
ATOM 637 O O . PHE A 1 83 ? -15.059 -4.742 13.379 1.00 62.31 83 PHE A O 1
ATOM 644 N N . PHE A 1 84 ? -15.536 -2.534 13.366 1.00 53.00 84 PHE A N 1
ATOM 645 C CA . PHE A 1 84 ? -16.002 -2.380 14.752 1.00 53.00 84 PHE A CA 1
ATOM 646 C C . PHE A 1 84 ? -17.259 -1.513 14.787 1.00 53.00 84 PHE A C 1
ATOM 648 O O . PHE A 1 84 ? -18.124 -1.780 15.648 1.00 53.00 84 PHE A O 1
#

pLDDT: mean 89.03, std 9.35, range [53.0, 97.31]

Secondary structure (DSSP, 8-state):
--SS-HHHHHHHHHHHHHHHT-TTEEE---EEEEESEEEEEEEEEEEETTTEEEEEEEEEEEETTT--EE--HHHHHHHHTT--

Foldseek 3Di:
DQDDDQVRLQVLVQVCCVPPAHVQKHWDGWDWDDDVATWGKTFIWGADPPGGTPGTQGIWIAGRRPRDTDADPVNSCSSNVVPD

Sequence (84 aa):
MHKIDANTAQNIADTFLANEVGNLLMTGEPKLTKKGNFYWTMPILLGNARSGLLGEVGILHVDANNGRVLFSLKEKEKVTKLFF

Radius of gyration: 12.63 Å; chains: 1; bounding box: 30×33×29 Å